Protein AF-A0A9P5P8J0-F1 (afdb_monomer_lite)

Secondary structure (DSSP, 8-state):
--------SS-HHHHHHHHHHH--S--EEEE---GGGHHHHHHHHHHHHHHTSSSTT-SSPPPHHHH-SEEEESTHHHHHHIIIIIS---HHHHHHHHHHHHHHHTT----------

pLDDT: mean 75.83, std 20.24, range [33.97, 95.12]

Structure (mmCIF, N/CA/C/O backbone):
data_AF-A0A9P5P8J0-F1
#
_entry.id   AF-A0A9P5P8J0-F1
#
loop_
_atom_site.group_PDB
_atom_site.id
_atom_site.type_symbol
_atom_site.label_atom_id
_atom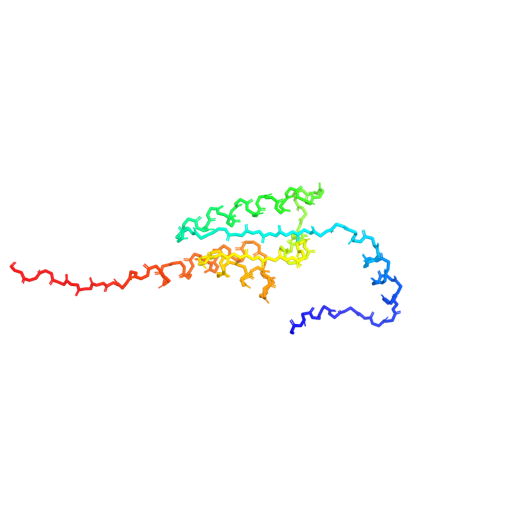_site.label_alt_id
_atom_site.label_comp_id
_atom_site.label_asym_id
_atom_site.label_entity_id
_atom_site.label_seq_id
_atom_site.pdbx_PDB_ins_code
_atom_site.Cartn_x
_atom_site.Cartn_y
_atom_site.Cartn_z
_atom_site.occupancy
_atom_site.B_iso_or_equiv
_atom_site.auth_seq_id
_atom_site.auth_comp_id
_atom_site.auth_asym_id
_atom_site.auth_atom_id
_atom_site.pdbx_PDB_model_num
ATOM 1 N N . MET A 1 1 ? 7.568 -10.649 14.116 1.00 35.91 1 MET A N 1
ATOM 2 C CA . MET A 1 1 ? 8.107 -9.284 14.315 1.00 35.91 1 MET A CA 1
ATOM 3 C C . MET A 1 1 ? 6.919 -8.343 14.323 1.00 35.91 1 MET A C 1
ATOM 5 O O . MET A 1 1 ? 6.496 -7.916 13.262 1.00 35.91 1 MET A O 1
ATOM 9 N N . GLY A 1 2 ? 6.301 -8.179 15.493 1.00 36.38 2 GLY A N 1
ATOM 10 C CA . GLY A 1 2 ? 5.187 -7.257 15.701 1.00 36.38 2 GLY A CA 1
ATOM 11 C C . GLY A 1 2 ? 5.735 -5.940 16.230 1.00 36.38 2 GLY A C 1
ATOM 12 O O . GLY A 1 2 ? 6.601 -5.958 17.109 1.00 36.38 2 GLY A O 1
ATOM 13 N N . TYR A 1 3 ? 5.270 -4.824 15.679 1.00 37.34 3 TYR A N 1
ATOM 14 C CA . TYR A 1 3 ? 5.620 -3.512 16.197 1.00 37.34 3 TYR A CA 1
ATOM 15 C C . TYR A 1 3 ? 4.711 -3.181 17.377 1.00 37.34 3 TYR A C 1
ATOM 17 O O . TYR A 1 3 ? 3.487 -3.182 17.300 1.00 37.34 3 TYR A O 1
ATOM 25 N N . ARG A 1 4 ? 5.387 -3.012 18.509 1.00 45.34 4 ARG A N 1
ATOM 26 C CA . ARG A 1 4 ? 4.881 -2.784 19.854 1.00 45.34 4 ARG A CA 1
ATOM 27 C C . ARG A 1 4 ? 4.781 -1.276 20.051 1.00 45.34 4 ARG A C 1
ATOM 29 O O . ARG A 1 4 ? 5.803 -0.631 20.266 1.00 45.34 4 ARG A O 1
ATOM 36 N N . TYR A 1 5 ? 3.571 -0.730 19.998 1.00 33.97 5 TYR A N 1
ATOM 37 C CA . TYR A 1 5 ? 3.308 0.609 20.515 1.00 33.97 5 TYR A CA 1
ATOM 38 C C . TYR A 1 5 ? 3.333 0.535 22.048 1.00 33.97 5 TYR A C 1
ATOM 40 O O . TYR A 1 5 ? 2.589 -0.231 22.664 1.00 33.97 5 TYR A O 1
ATOM 48 N N . HIS A 1 6 ? 4.252 1.269 22.670 1.00 38.91 6 HIS A N 1
ATOM 49 C CA . HIS A 1 6 ? 4.425 1.308 24.119 1.00 38.91 6 HIS A CA 1
ATOM 50 C C . HIS A 1 6 ? 3.269 2.118 24.731 1.00 38.91 6 HIS A C 1
ATOM 52 O O . HIS A 1 6 ? 3.346 3.336 24.847 1.00 38.91 6 HIS A O 1
ATOM 58 N N . ARG A 1 7 ? 2.173 1.445 25.104 1.00 50.59 7 ARG A N 1
ATOM 59 C CA . ARG A 1 7 ? 1.085 2.023 25.907 1.00 50.59 7 ARG A CA 1
ATOM 60 C C . ARG A 1 7 ? 1.089 1.353 27.282 1.00 50.59 7 ARG A C 1
ATOM 62 O O . ARG A 1 7 ? 1.065 0.130 27.397 1.00 50.59 7 ARG A O 1
ATOM 69 N N . SER A 1 8 ? 1.241 2.176 28.309 1.00 38.75 8 SER A N 1
ATOM 70 C CA . SER A 1 8 ? 1.391 1.829 29.721 1.00 38.75 8 SER A CA 1
ATOM 71 C C . SER A 1 8 ? 0.328 0.853 30.246 1.00 38.75 8 SER A C 1
ATOM 73 O O . SER A 1 8 ? -0.864 1.056 30.064 1.00 38.75 8 SER A O 1
ATOM 75 N N . HIS A 1 9 ? 0.842 -0.188 30.907 1.00 42.47 9 HIS A N 1
ATOM 76 C CA . HIS A 1 9 ? 0.284 -1.059 31.949 1.00 42.47 9 HIS A CA 1
ATOM 77 C C . HIS A 1 9 ? -1.248 -1.158 32.155 1.00 42.47 9 HIS A C 1
ATOM 79 O O . HIS A 1 9 ? -1.893 -0.249 32.660 1.00 42.47 9 HIS A O 1
ATOM 85 N N . GLN A 1 10 ? -1.723 -2.397 31.943 1.00 44.25 10 GLN A N 1
ATOM 86 C CA . GLN A 1 10 ? -2.815 -3.095 32.645 1.00 44.25 10 GLN A CA 1
ATOM 87 C C . GLN A 1 10 ? -4.267 -2.627 32.416 1.00 44.25 10 GLN A C 1
ATOM 89 O O . GLN A 1 10 ? -4.891 -2.068 33.307 1.00 44.25 10 GLN A O 1
ATOM 94 N N . SER A 1 11 ? -4.857 -2.980 31.262 1.00 43.47 11 SER A N 1
ATOM 95 C CA . SER A 1 11 ? -6.309 -3.292 31.142 1.00 43.47 11 SER A CA 1
ATOM 96 C C . SER A 1 11 ? -6.754 -3.930 29.800 1.00 43.47 11 SER A C 1
ATOM 98 O O . SER A 1 11 ? -7.947 -4.033 29.530 1.00 43.47 11 SER A O 1
ATOM 100 N N . ASN A 1 12 ? -5.845 -4.417 28.942 1.00 43.81 12 ASN A N 1
ATOM 101 C CA . ASN A 1 12 ? -6.178 -4.663 27.522 1.00 43.81 12 ASN A CA 1
ATOM 102 C C . ASN A 1 12 ? -6.761 -6.041 27.158 1.00 43.81 12 ASN A C 1
ATOM 104 O O . ASN A 1 12 ? -7.148 -6.239 26.014 1.00 43.81 12 ASN A O 1
ATOM 108 N N . LEU A 1 13 ? -6.886 -6.997 28.084 1.00 51.16 13 LEU A N 1
ATOM 109 C CA . LEU A 1 13 ? -7.334 -8.355 27.716 1.00 51.16 13 LEU A CA 1
ATOM 110 C C . LEU A 1 13 ? -8.812 -8.430 27.292 1.00 51.16 13 LEU A C 1
ATOM 112 O O . LEU A 1 13 ? -9.192 -9.316 26.528 1.00 51.16 13 LEU A O 1
ATOM 116 N N . VAL A 1 14 ? -9.647 -7.521 27.797 1.00 48.16 14 VAL A N 1
ATOM 117 C CA . VAL A 1 14 ? -11.089 -7.489 27.507 1.00 48.16 14 VAL A CA 1
ATOM 118 C C . VAL A 1 14 ? -11.358 -6.729 26.206 1.00 48.16 14 VAL A C 1
ATOM 120 O O . VAL A 1 14 ? -12.082 -7.239 25.351 1.00 48.16 14 VAL A O 1
ATOM 123 N N . TRP A 1 15 ? -10.672 -5.597 26.008 1.00 46.03 15 TRP A N 1
ATOM 124 C CA . TRP A 1 15 ? -10.703 -4.823 24.766 1.00 46.03 15 TRP A CA 1
ATOM 125 C C . TRP A 1 15 ? -10.166 -5.623 23.576 1.00 46.03 15 TRP A C 1
ATOM 127 O O . TRP A 1 15 ? -10.844 -5.687 22.556 1.00 46.03 15 TRP A O 1
ATOM 137 N N . ASP A 1 16 ? -9.038 -6.329 23.725 1.00 55.91 16 ASP A N 1
ATOM 138 C CA . ASP A 1 16 ? -8.498 -7.184 22.658 1.00 55.91 16 ASP A CA 1
ATOM 139 C C . ASP A 1 16 ? -9.480 -8.299 22.283 1.00 55.91 16 ASP A C 1
ATOM 141 O O . ASP A 1 16 ? -9.698 -8.556 21.105 1.00 55.91 16 ASP A O 1
ATOM 145 N N . ARG A 1 17 ? -10.129 -8.949 23.260 1.00 47.22 17 ARG A N 1
ATOM 146 C CA . ARG A 1 17 ? -11.073 -10.045 22.990 1.00 47.22 17 ARG A CA 1
ATOM 147 C C . ARG A 1 17 ? -12.375 -9.549 22.348 1.00 47.22 17 ARG A C 1
ATOM 149 O O . ARG A 1 17 ? -12.905 -10.239 21.484 1.00 47.22 17 ARG A O 1
ATOM 156 N N . GLN A 1 18 ? -12.876 -8.375 22.728 1.00 43.53 18 GLN A N 1
ATOM 157 C CA . GLN A 1 18 ? -14.083 -7.781 22.138 1.00 43.53 18 GLN A CA 1
ATOM 158 C C . GLN A 1 18 ? -13.828 -7.192 20.745 1.00 43.53 18 GLN A C 1
ATOM 160 O O . GLN A 1 18 ? -14.656 -7.382 19.856 1.00 43.53 18 GLN A O 1
ATOM 165 N N . VAL A 1 19 ? -12.662 -6.580 20.513 1.00 57.72 19 VAL A N 1
ATOM 166 C CA . VAL A 1 19 ? -12.229 -6.144 19.174 1.00 57.72 19 VAL A CA 1
ATOM 167 C C . VAL A 1 19 ? -12.017 -7.353 18.255 1.00 57.72 19 VAL A C 1
ATOM 169 O O . VAL A 1 19 ? -12.473 -7.337 17.113 1.00 57.72 19 VAL A O 1
ATOM 172 N N . GLN A 1 20 ? -11.432 -8.448 18.760 1.00 52.03 20 GLN A N 1
ATOM 173 C CA . GLN A 1 20 ? -11.260 -9.679 17.978 1.00 52.03 20 GLN A CA 1
ATOM 174 C C . GLN A 1 20 ? -12.596 -10.377 17.659 1.00 52.03 20 GLN A C 1
ATOM 176 O O . GLN A 1 20 ? -12.717 -11.007 16.613 1.00 52.03 20 GLN A O 1
ATOM 181 N N . MET A 1 21 ? -13.597 -10.282 18.545 1.00 48.69 21 MET A N 1
ATOM 182 C CA . MET A 1 21 ? -14.920 -10.899 18.361 1.00 48.69 21 MET A CA 1
ATOM 183 C C . MET A 1 21 ? -15.866 -10.091 17.457 1.00 48.69 21 MET A C 1
ATOM 185 O O . MET A 1 21 ? -16.801 -10.667 16.912 1.00 48.69 21 MET A O 1
ATOM 189 N N . ALA A 1 22 ? -15.626 -8.789 17.259 1.00 55.06 22 ALA A N 1
ATOM 190 C CA . ALA A 1 22 ? -16.428 -7.936 16.374 1.00 55.06 22 ALA A CA 1
ATOM 191 C C . ALA A 1 22 ? -15.950 -7.933 14.907 1.00 55.06 22 ALA A C 1
ATOM 193 O O . ALA A 1 22 ? -16.658 -7.442 14.025 1.00 55.06 22 ALA A O 1
ATOM 194 N N . LYS A 1 23 ? -14.769 -8.494 14.612 1.00 59.38 23 LYS A N 1
ATOM 195 C CA . LYS A 1 23 ? -14.196 -8.530 13.258 1.00 59.38 23 LYS A CA 1
ATOM 196 C C . LYS A 1 23 ? -14.628 -9.791 12.495 1.00 59.38 23 LYS A C 1
ATOM 198 O O . LYS A 1 23 ? -13.806 -10.604 12.089 1.00 59.38 23 LYS A O 1
ATOM 203 N N . ASP A 1 24 ? -15.937 -9.966 12.302 1.00 69.38 24 ASP A N 1
ATOM 204 C CA . ASP A 1 24 ? -16.484 -11.093 11.518 1.00 69.38 24 ASP A CA 1
ATOM 205 C C . ASP A 1 24 ? -16.174 -10.952 10.011 1.00 69.38 24 ASP A C 1
ATOM 207 O O . ASP A 1 24 ? -16.147 -11.919 9.250 1.00 69.38 24 ASP A O 1
ATOM 211 N N . ARG A 1 25 ? -15.862 -9.725 9.570 1.00 78.12 25 ARG A N 1
ATOM 212 C CA . ARG A 1 25 ? -15.476 -9.415 8.191 1.00 78.12 25 ARG A CA 1
ATOM 213 C C . ARG A 1 25 ? -13.971 -9.231 8.080 1.00 78.12 25 ARG A C 1
ATOM 215 O O . ARG A 1 25 ? -13.395 -8.390 8.763 1.00 78.12 25 ARG A O 1
ATOM 222 N N . LYS A 1 26 ? -13.363 -10.000 7.178 1.00 87.62 26 LYS A N 1
ATOM 223 C CA . LYS A 1 26 ? -11.948 -9.880 6.818 1.00 87.62 26 LYS A CA 1
ATOM 224 C C . LYS A 1 26 ? -11.800 -9.058 5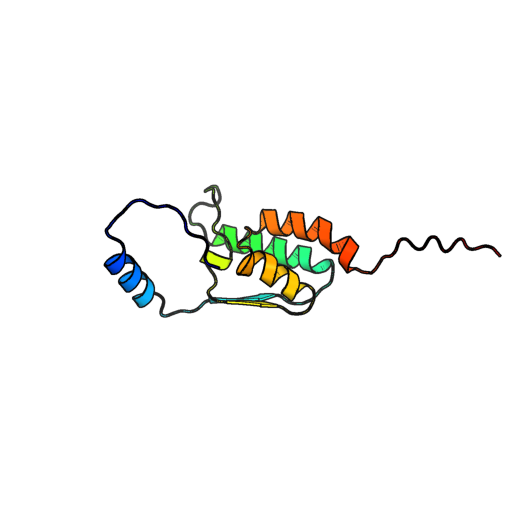.548 1.00 87.62 26 LYS A C 1
ATOM 226 O O . LYS A 1 26 ? -12.491 -9.332 4.566 1.00 87.62 26 LYS A O 1
ATOM 231 N N . TYR A 1 27 ? -10.872 -8.109 5.546 1.00 90.94 27 TYR A N 1
ATOM 232 C CA . TYR A 1 27 ? -10.554 -7.298 4.372 1.00 90.94 27 TYR A CA 1
ATOM 233 C C . TYR A 1 27 ? -9.217 -7.724 3.775 1.00 90.94 27 TYR A C 1
ATOM 235 O O . TYR A 1 27 ? -8.202 -7.797 4.468 1.00 90.94 27 TYR A O 1
ATOM 243 N N . ILE A 1 28 ? -9.219 -8.002 2.471 1.00 93.50 28 ILE A N 1
ATOM 244 C CA . ILE A 1 28 ? -8.034 -8.429 1.727 1.00 93.50 28 ILE A CA 1
ATOM 245 C C . ILE A 1 28 ? -7.723 -7.376 0.669 1.00 93.50 28 ILE A C 1
ATOM 247 O O . ILE A 1 28 ? -8.574 -7.053 -0.158 1.00 93.50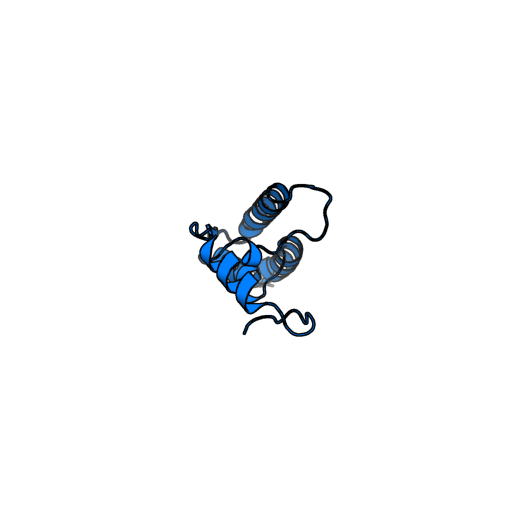 28 ILE A O 1
ATOM 251 N N . LEU A 1 29 ? -6.489 -6.879 0.677 1.00 94.19 29 LEU A N 1
ATOM 252 C CA . LEU A 1 29 ? -5.950 -5.994 -0.346 1.00 94.19 29 LEU A CA 1
ATOM 253 C C . LEU A 1 29 ? -5.069 -6.802 -1.302 1.00 94.19 29 LEU A C 1
ATOM 255 O O . LEU A 1 29 ? -4.047 -7.355 -0.895 1.00 94.19 29 LEU A O 1
ATOM 259 N N . SER A 1 30 ? -5.455 -6.849 -2.576 1.00 94.12 30 SER A N 1
ATOM 260 C CA . SER A 1 30 ? -4.674 -7.486 -3.638 1.00 94.12 30 SER A CA 1
ATOM 261 C C . SER A 1 30 ? -4.125 -6.435 -4.599 1.00 94.12 30 SER A C 1
ATOM 263 O O . SER A 1 30 ? -4.875 -5.612 -5.120 1.00 94.12 30 SER A O 1
ATOM 265 N N . LEU A 1 31 ? -2.810 -6.449 -4.807 1.00 93.44 31 LEU A N 1
ATOM 266 C CA . LEU A 1 31 ? -2.078 -5.474 -5.608 1.00 93.44 31 LEU A CA 1
ATOM 267 C C . LEU A 1 31 ? -1.501 -6.138 -6.858 1.00 93.44 31 LEU A C 1
ATOM 269 O O . LEU A 1 31 ? -0.660 -7.039 -6.775 1.00 93.44 31 LEU A O 1
ATOM 273 N N . ASP A 1 32 ? -1.927 -5.662 -8.023 1.00 90.12 32 ASP A N 1
ATOM 274 C CA . ASP A 1 32 ? -1.471 -6.206 -9.298 1.00 90.12 32 ASP A CA 1
ATOM 275 C C . ASP A 1 32 ? -0.045 -5.740 -9.660 1.00 90.12 32 ASP A C 1
ATOM 277 O O . ASP A 1 32 ? 0.458 -4.705 -9.204 1.00 90.12 32 ASP A O 1
ATOM 281 N N . GLY A 1 33 ? 0.637 -6.529 -10.487 1.00 81.31 33 GLY A N 1
ATOM 282 C CA . GLY A 1 33 ? 1.954 -6.209 -11.023 1.00 81.31 33 GLY A CA 1
ATOM 283 C C . GLY A 1 33 ? 1.863 -5.271 -12.227 1.00 81.31 33 GLY A C 1
ATOM 284 O O . GLY A 1 33 ? 1.119 -5.521 -13.167 1.00 81.31 33 GLY A O 1
ATOM 285 N N . GLY A 1 34 ? 2.668 -4.203 -12.254 1.00 82.62 34 GLY A N 1
ATOM 286 C CA . GLY A 1 34 ? 2.590 -3.214 -13.340 1.00 82.62 34 GLY A CA 1
ATOM 287 C C . GLY A 1 34 ? 3.896 -2.524 -13.735 1.00 82.62 34 GLY A C 1
ATOM 288 O O . GLY A 1 34 ? 3.863 -1.640 -14.600 1.00 82.62 34 GLY A O 1
ATOM 289 N N . GLY A 1 35 ? 5.035 -2.883 -13.129 1.00 85.19 35 GLY A N 1
ATOM 290 C CA . GLY A 1 35 ? 6.261 -2.085 -13.223 1.00 85.19 35 GLY A CA 1
ATOM 291 C C . GLY A 1 35 ? 6.022 -0.697 -12.628 1.00 85.19 35 GLY A C 1
ATOM 292 O O . GLY A 1 35 ? 5.278 -0.576 -11.662 1.00 85.19 35 GLY A O 1
ATOM 293 N N . TYR A 1 36 ? 6.548 0.363 -13.248 1.00 82.75 36 TYR A N 1
ATOM 294 C CA . TYR A 1 36 ? 6.372 1.749 -12.774 1.00 82.75 36 TYR A CA 1
ATOM 295 C C . TYR A 1 36 ? 4.899 2.182 -12.608 1.00 82.75 36 TYR A C 1
ATOM 297 O O . TYR A 1 36 ? 4.596 3.058 -11.798 1.00 82.75 36 TYR A O 1
ATOM 305 N N . ARG A 1 37 ? 3.959 1.524 -13.307 1.00 85.81 37 ARG A N 1
ATOM 306 C CA . ARG A 1 37 ? 2.509 1.732 -13.130 1.00 85.81 37 ARG A CA 1
ATOM 307 C C . ARG A 1 37 ? 2.014 1.353 -11.727 1.00 85.81 37 ARG A C 1
ATOM 309 O O . ARG A 1 37 ? 0.940 1.783 -11.338 1.00 85.81 37 ARG A O 1
ATOM 316 N N . GLY A 1 38 ? 2.803 0.635 -10.924 1.00 87.81 38 GLY A N 1
ATOM 317 C CA . GLY A 1 38 ? 2.511 0.408 -9.504 1.00 87.81 38 GLY A CA 1
ATOM 318 C C . GLY A 1 38 ? 2.366 1.706 -8.696 1.00 87.81 38 GLY A C 1
ATOM 319 O O . GLY A 1 38 ? 1.654 1.724 -7.694 1.00 87.81 38 GLY A O 1
ATOM 320 N N . LEU A 1 39 ? 2.949 2.816 -9.168 1.00 91.12 39 LEU A N 1
ATOM 321 C CA . LEU A 1 39 ? 2.783 4.126 -8.543 1.00 91.12 39 LEU A CA 1
ATOM 322 C C . LEU A 1 39 ? 1.329 4.621 -8.599 1.00 91.12 39 LEU A C 1
ATOM 324 O O . LEU A 1 39 ? 0.853 5.200 -7.627 1.00 91.12 39 LEU A O 1
ATOM 328 N N . SER A 1 40 ? 0.604 4.371 -9.697 1.00 91.94 40 SER A N 1
ATOM 329 C CA . SER A 1 40 ? -0.807 4.768 -9.783 1.00 91.94 40 SER A CA 1
ATOM 330 C C . SER A 1 40 ? -1.663 3.963 -8.811 1.00 91.94 40 SER A C 1
ATOM 332 O O . SER A 1 40 ? -2.539 4.531 -8.173 1.00 91.94 40 SER A O 1
ATOM 334 N N . CYS A 1 41 ? -1.361 2.673 -8.635 1.00 91.44 41 CYS A N 1
ATOM 335 C CA . CYS A 1 41 ? -2.032 1.822 -7.654 1.00 91.44 41 CYS A CA 1
ATOM 336 C C . CYS A 1 41 ? -1.862 2.364 -6.226 1.00 91.44 41 CYS A C 1
ATOM 338 O O . CYS A 1 41 ? -2.845 2.493 -5.504 1.00 91.44 41 CYS A O 1
ATOM 340 N N . LEU A 1 42 ? -0.645 2.768 -5.849 1.00 93.31 42 LEU A N 1
ATOM 341 C CA . LEU A 1 42 ? -0.376 3.399 -4.553 1.00 93.31 42 LEU A CA 1
ATOM 342 C C . LEU A 1 42 ? -1.108 4.737 -4.367 1.00 93.31 42 LEU A C 1
ATOM 344 O O . LEU A 1 42 ? -1.623 5.003 -3.285 1.00 93.31 42 LEU A O 1
ATOM 348 N N . ILE A 1 43 ? -1.184 5.571 -5.408 1.00 93.88 43 ILE A N 1
ATOM 349 C CA . ILE A 1 43 ? -1.917 6.848 -5.357 1.00 93.88 43 ILE A CA 1
ATOM 350 C C . ILE A 1 43 ? -3.420 6.601 -5.182 1.00 93.88 43 ILE A C 1
ATOM 352 O O . ILE A 1 43 ? -4.054 7.239 -4.343 1.00 93.88 43 ILE A O 1
ATOM 356 N N . THR A 1 44 ? -3.989 5.658 -5.938 1.00 93.88 44 THR A N 1
ATOM 357 C CA . THR A 1 44 ? -5.394 5.265 -5.791 1.00 93.88 44 THR A CA 1
ATOM 358 C C . THR A 1 44 ? -5.658 4.696 -4.402 1.00 93.88 44 THR A C 1
ATOM 360 O O . THR A 1 44 ? -6.632 5.089 -3.767 1.00 93.88 44 THR A O 1
ATOM 363 N N . LEU A 1 45 ? -4.778 3.830 -3.894 1.00 93.69 45 LEU A N 1
ATOM 364 C CA . LEU A 1 45 ? -4.895 3.283 -2.546 1.00 93.69 45 LEU A CA 1
ATOM 365 C C . LEU A 1 45 ? -4.858 4.390 -1.488 1.00 93.69 45 LEU A C 1
ATOM 367 O O . LEU A 1 45 ? -5.701 4.392 -0.603 1.00 93.69 45 LEU A O 1
ATOM 371 N N . ASN A 1 46 ? -3.951 5.361 -1.605 1.00 92.88 46 ASN A N 1
ATOM 372 C CA . ASN A 1 46 ? -3.892 6.508 -0.697 1.00 92.88 46 ASN A CA 1
ATOM 373 C C . ASN A 1 46 ? -5.207 7.300 -0.678 1.00 92.88 46 ASN A C 1
ATOM 375 O O . ASN A 1 46 ? -5.665 7.720 0.380 1.00 92.88 46 ASN A O 1
ATOM 379 N N . HIS A 1 47 ? -5.831 7.487 -1.844 1.00 92.06 47 HIS A N 1
ATOM 380 C CA . HIS A 1 47 ? -7.134 8.138 -1.927 1.00 92.06 47 HIS A CA 1
ATOM 381 C C . HIS A 1 47 ? -8.227 7.308 -1.243 1.00 92.06 47 HIS A C 1
ATOM 383 O O . HIS A 1 47 ? -8.979 7.851 -0.444 1.00 92.06 47 HIS A O 1
ATOM 389 N N . VAL A 1 48 ? -8.271 5.992 -1.482 1.00 91.88 48 VAL A N 1
ATOM 390 C CA . VAL A 1 48 ? -9.215 5.088 -0.803 1.00 91.88 48 VAL A CA 1
ATOM 391 C C . VAL A 1 48 ? -9.020 5.121 0.713 1.00 91.88 48 VAL A C 1
ATOM 393 O O . VAL A 1 48 ? -9.998 5.228 1.438 1.00 91.88 48 VAL A O 1
ATOM 396 N N . MET A 1 49 ? -7.777 5.089 1.195 1.00 90.81 49 MET A N 1
ATOM 397 C CA . MET A 1 49 ? -7.470 5.153 2.627 1.00 90.81 49 MET A CA 1
ATOM 398 C C . MET A 1 49 ? -7.946 6.463 3.263 1.00 90.81 49 MET A C 1
ATOM 400 O O . MET A 1 49 ? -8.468 6.432 4.369 1.00 90.81 49 MET A O 1
ATOM 404 N N . ARG A 1 50 ? -7.839 7.595 2.555 1.00 88.56 50 ARG A N 1
ATOM 405 C CA . ARG A 1 50 ? -8.387 8.885 3.012 1.00 88.56 50 ARG A CA 1
ATOM 406 C C . ARG A 1 50 ? -9.911 8.894 3.086 1.00 88.56 50 ARG A C 1
ATOM 408 O O . ARG A 1 50 ? -10.458 9.494 3.995 1.00 88.56 50 ARG A O 1
ATOM 415 N N . LEU A 1 51 ? -10.589 8.219 2.158 1.00 88.44 51 LEU A N 1
ATOM 416 C CA . LEU A 1 51 ? -12.053 8.102 2.174 1.00 88.44 51 LEU A CA 1
ATOM 417 C C . LEU A 1 51 ? -12.582 7.216 3.313 1.00 88.44 51 LEU A C 1
ATOM 419 O O . LEU A 1 51 ? -13.783 7.218 3.561 1.00 88.44 51 LEU A O 1
ATOM 423 N N . LEU A 1 52 ? -11.719 6.425 3.958 1.00 84.38 52 LEU A N 1
ATOM 424 C CA . LEU A 1 52 ? -12.091 5.589 5.103 1.00 84.38 52 LEU A CA 1
ATOM 425 C C . LEU A 1 52 ? -12.040 6.342 6.438 1.00 84.38 52 LEU A C 1
ATOM 427 O O . LEU A 1 52 ? -12.508 5.799 7.436 1.00 84.38 52 LEU A O 1
ATOM 431 N N . VAL A 1 53 ? -11.457 7.542 6.468 1.00 83.88 53 VAL A N 1
ATOM 432 C CA . VAL A 1 53 ? -11.418 8.401 7.655 1.00 83.88 53 VAL A CA 1
ATOM 433 C C . VAL A 1 53 ? -12.641 9.320 7.620 1.00 83.88 53 VAL A C 1
ATOM 435 O O . VAL A 1 53 ? -12.989 9.838 6.558 1.00 83.88 53 VAL A O 1
ATOM 438 N N . ASP A 1 54 ? -13.312 9.489 8.762 1.00 77.50 54 ASP A N 1
ATOM 439 C CA . ASP A 1 54 ? -14.524 10.315 8.865 1.00 77.50 54 ASP A CA 1
ATOM 440 C C . ASP A 1 54 ? -14.230 11.800 8.596 1.00 77.50 54 ASP A C 1
ATOM 442 O O . ASP A 1 54 ? -15.051 12.498 7.996 1.00 77.50 54 ASP A O 1
ATOM 446 N N . ASP A 1 55 ? -13.047 12.269 9.000 1.00 78.88 55 ASP A N 1
ATOM 447 C CA . ASP A 1 55 ? -12.543 13.605 8.702 1.00 78.88 55 ASP A CA 1
ATOM 448 C C . ASP A 1 55 ? -11.359 13.519 7.709 1.00 78.88 55 ASP A C 1
ATOM 450 O O . ASP A 1 55 ? -10.305 12.966 8.029 1.00 78.88 55 ASP A O 1
ATOM 454 N N . PRO A 1 56 ? -11.503 14.037 6.475 1.00 65.62 56 PRO A N 1
ATOM 455 C CA . PRO A 1 56 ? -10.459 13.965 5.452 1.00 65.62 56 PRO A CA 1
ATOM 456 C C . PRO A 1 56 ? -9.205 14.801 5.770 1.00 65.62 56 PRO A C 1
ATOM 458 O O . PRO A 1 56 ? -8.173 14.592 5.115 1.00 65.62 56 PRO A O 1
ATOM 461 N N . ASP A 1 57 ? -9.296 15.7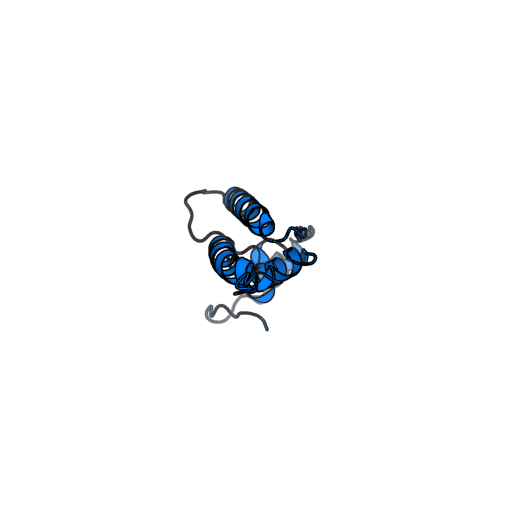24 6.735 1.00 72.88 57 ASP A N 1
ATOM 462 C CA . ASP A 1 57 ? -8.190 16.545 7.239 1.00 72.88 57 ASP A CA 1
ATOM 463 C C . ASP A 1 57 ? -7.577 15.974 8.537 1.00 72.88 57 ASP A C 1
ATOM 465 O O . ASP A 1 57 ? -6.616 16.537 9.069 1.00 72.88 57 ASP A O 1
ATOM 469 N N . GLU A 1 58 ? -8.088 14.845 9.045 1.00 73.19 58 GLU A N 1
ATOM 470 C CA . GLU A 1 58 ? -7.542 14.180 10.226 1.00 73.19 58 GLU A CA 1
ATOM 471 C C . GLU A 1 58 ? -6.247 13.431 9.887 1.00 73.19 58 GLU A C 1
ATOM 473 O O . GLU A 1 58 ? -6.211 12.460 9.126 1.00 73.19 58 GLU A O 1
ATOM 478 N N . ASP A 1 59 ? -5.160 13.896 10.501 1.00 73.19 59 ASP A N 1
ATOM 479 C CA . ASP A 1 59 ? -3.888 13.194 10.559 1.00 73.19 59 ASP A CA 1
ATOM 480 C C . ASP A 1 59 ? -3.697 12.580 11.962 1.00 73.19 59 ASP A C 1
ATOM 482 O O . ASP A 1 59 ? -3.938 13.252 12.972 1.00 73.19 59 ASP A O 1
ATOM 486 N N . PRO A 1 60 ? -3.187 11.338 12.067 1.00 76.31 60 PRO A N 1
ATOM 487 C CA . PRO A 1 60 ? -2.617 10.545 10.980 1.00 76.31 60 PRO A CA 1
ATOM 488 C C . PRO A 1 60 ? -3.624 9.602 10.301 1.00 76.31 60 PRO A C 1
ATOM 490 O O . PRO A 1 60 ? -4.377 8.888 10.961 1.00 76.31 60 PRO A O 1
ATOM 493 N N . ILE A 1 61 ? -3.532 9.499 8.972 1.00 83.31 61 ILE A N 1
ATOM 494 C CA . ILE A 1 61 ? -4.218 8.453 8.197 1.00 83.31 61 ILE A CA 1
ATOM 495 C C . ILE A 1 61 ? -3.683 7.075 8.622 1.00 83.31 61 ILE A C 1
ATOM 497 O O . ILE A 1 61 ? -2.460 6.888 8.645 1.00 83.31 61 ILE A O 1
ATOM 501 N N . PRO A 1 62 ? -4.559 6.091 8.899 1.00 87.00 62 PRO A N 1
ATOM 502 C CA . PRO A 1 62 ? -4.131 4.755 9.290 1.00 87.00 62 PRO A CA 1
ATOM 503 C C . PRO A 1 62 ? -3.314 4.076 8.188 1.00 87.00 62 PRO A C 1
ATOM 505 O O . PRO A 1 62 ? -3.560 4.244 6.988 1.00 87.00 62 PRO A O 1
ATOM 508 N N . ALA A 1 63 ? -2.343 3.261 8.587 1.00 90.00 63 ALA A N 1
ATOM 509 C CA . ALA A 1 63 ? -1.566 2.473 7.645 1.00 90.00 63 ALA A CA 1
ATOM 510 C C . ALA A 1 63 ? -2.436 1.347 7.050 1.00 90.00 63 ALA A C 1
ATOM 512 O O . ALA A 1 63 ? -3.288 0.781 7.741 1.00 90.00 63 ALA A O 1
ATOM 513 N N . PRO A 1 64 ? -2.215 0.927 5.788 1.00 91.81 64 PRO A N 1
ATOM 514 C CA . PRO A 1 64 ? -3.009 -0.147 5.186 1.00 91.81 64 PRO A CA 1
ATOM 515 C C . PRO A 1 64 ? -2.999 -1.459 5.981 1.00 91.81 64 PRO A C 1
ATOM 517 O O . PRO A 1 64 ? -3.989 -2.183 5.966 1.00 91.81 64 PRO A O 1
ATOM 520 N N . CYS A 1 65 ? -1.924 -1.768 6.713 1.00 91.50 65 CYS A N 1
ATOM 521 C CA . CYS A 1 65 ? -1.856 -2.958 7.568 1.00 91.50 65 CYS A CA 1
ATOM 522 C C . CYS A 1 65 ? -2.769 -2.906 8.805 1.00 91.50 65 CYS A C 1
ATOM 524 O O . CYS A 1 65 ? -2.989 -3.937 9.433 1.00 91.50 65 CYS A O 1
ATOM 526 N N . GLU A 1 66 ? -3.275 -1.729 9.180 1.00 88.69 66 GLU A N 1
ATOM 527 C CA . GLU A 1 66 ? -4.226 -1.561 10.286 1.00 88.69 66 GLU A CA 1
ATOM 528 C C . GLU A 1 66 ? -5.669 -1.798 9.817 1.00 88.69 66 GLU A C 1
ATOM 530 O O . GLU A 1 66 ? -6.505 -2.294 10.572 1.00 88.69 66 GLU A O 1
ATOM 535 N N . VAL A 1 67 ? -5.942 -1.500 8.544 1.00 89.44 67 VAL A N 1
ATOM 536 C CA . VAL A 1 67 ? -7.261 -1.662 7.917 1.00 89.44 67 VAL A CA 1
ATOM 537 C C . VAL A 1 67 ? -7.441 -3.070 7.341 1.00 89.44 67 VAL A C 1
ATOM 539 O O . VAL A 1 67 ? -8.461 -3.719 7.586 1.00 89.44 67 VAL A O 1
ATOM 542 N N . PHE A 1 68 ? -6.455 -3.562 6.589 1.00 91.50 68 PHE A N 1
ATOM 543 C CA . PHE A 1 68 ? -6.529 -4.831 5.866 1.00 91.50 68 PHE A CA 1
ATOM 544 C C . PHE A 1 68 ? -5.873 -5.971 6.649 1.00 91.50 68 PHE A C 1
ATOM 546 O O . PHE A 1 68 ? -4.726 -5.872 7.076 1.00 91.50 68 PHE A O 1
ATOM 553 N N . ASP A 1 69 ? -6.578 -7.097 6.772 1.00 90.19 69 ASP A N 1
ATOM 554 C CA . ASP A 1 69 ? -6.080 -8.298 7.456 1.00 90.19 69 ASP A CA 1
ATOM 555 C C . ASP A 1 69 ? -5.023 -9.045 6.634 1.00 90.19 69 ASP A C 1
ATOM 557 O O . ASP A 1 69 ? -4.178 -9.759 7.176 1.00 90.19 69 ASP A O 1
ATOM 561 N N . LEU A 1 70 ? -5.085 -8.901 5.310 1.00 92.56 70 LEU A N 1
ATOM 562 C CA . LEU A 1 70 ? -4.133 -9.494 4.385 1.00 92.56 70 LEU A CA 1
ATOM 563 C C . LEU A 1 70 ? -3.830 -8.517 3.256 1.00 92.56 70 LEU A C 1
ATOM 565 O O . LEU A 1 70 ? -4.738 -8.029 2.588 1.00 92.56 70 LEU A O 1
ATOM 569 N N . ILE A 1 71 ? -2.541 -8.304 3.005 1.00 95.12 71 ILE A N 1
ATOM 570 C CA . ILE A 1 71 ? -2.050 -7.557 1.850 1.00 95.12 71 ILE A CA 1
ATOM 571 C C . ILE A 1 71 ? -1.198 -8.508 1.019 1.00 95.12 71 ILE A C 1
ATOM 573 O O . ILE A 1 71 ? -0.226 -9.078 1.515 1.00 95.12 71 ILE A O 1
ATOM 577 N N . CYS A 1 72 ? -1.562 -8.691 -0.244 1.00 95.06 72 CYS A N 1
ATOM 578 C CA . CYS A 1 72 ? -0.850 -9.556 -1.175 1.00 95.06 72 CYS A CA 1
ATOM 579 C C . CYS A 1 72 ? -0.691 -8.881 -2.538 1.00 95.06 72 CYS A C 1
ATOM 581 O O . CYS A 1 72 ? -1.417 -7.951 -2.879 1.00 95.06 72 CYS A O 1
ATOM 583 N N . GLY A 1 73 ? 0.267 -9.344 -3.337 1.00 93.81 73 GLY A N 1
ATOM 584 C CA . GLY A 1 73 ? 0.438 -8.852 -4.696 1.00 93.81 73 GLY A CA 1
ATOM 585 C C . GLY A 1 73 ? 1.494 -9.613 -5.485 1.00 93.81 73 GLY A C 1
ATOM 586 O O . GLY A 1 73 ? 2.301 -10.350 -4.918 1.00 93.81 73 GLY A O 1
ATOM 587 N N . THR A 1 74 ? 1.494 -9.430 -6.804 1.00 92.38 74 THR A N 1
ATOM 588 C CA . THR A 1 74 ? 2.395 -10.137 -7.730 1.00 92.38 74 THR A CA 1
ATOM 589 C C . THR A 1 74 ? 3.421 -9.196 -8.353 1.00 92.38 74 THR A C 1
ATOM 591 O O . THR A 1 74 ? 3.101 -8.063 -8.712 1.00 92.38 74 THR A O 1
ATOM 594 N N . SER A 1 75 ? 4.666 -9.658 -8.526 1.00 90.50 75 SER A N 1
ATOM 595 C CA . SER A 1 75 ? 5.764 -8.858 -9.096 1.00 90.50 75 SER A CA 1
ATOM 596 C C . SER A 1 75 ? 5.959 -7.542 -8.322 1.00 90.50 75 SER A C 1
ATOM 598 O O . SER A 1 75 ? 6.214 -7.557 -7.118 1.00 90.50 75 SER A O 1
ATOM 600 N N . THR A 1 76 ? 5.786 -6.393 -8.973 1.00 90.44 76 THR A N 1
ATOM 601 C CA . THR A 1 76 ? 5.807 -5.072 -8.342 1.00 90.44 76 THR A CA 1
ATOM 602 C C . THR A 1 76 ? 4.783 -4.926 -7.213 1.00 90.44 76 THR A C 1
ATOM 604 O O . THR A 1 76 ? 5.106 -4.346 -6.179 1.00 90.44 76 THR A O 1
ATOM 607 N N . GLY A 1 77 ? 3.579 -5.484 -7.372 1.00 91.31 77 GLY A N 1
ATOM 608 C CA . GLY A 1 77 ? 2.563 -5.494 -6.319 1.00 91.31 77 GLY A CA 1
ATOM 609 C C . GLY A 1 77 ? 3.018 -6.283 -5.089 1.00 91.31 77 GLY A C 1
ATOM 610 O O . GLY A 1 77 ? 2.663 -5.933 -3.969 1.00 91.31 77 GLY A O 1
ATOM 611 N N . GLY A 1 78 ? 3.891 -7.280 -5.274 1.00 92.44 78 GLY A N 1
ATOM 612 C CA . GLY A 1 78 ? 4.546 -8.007 -4.187 1.00 92.44 78 GLY A CA 1
ATOM 613 C C . GLY A 1 78 ? 5.501 -7.119 -3.387 1.00 92.44 78 GLY A C 1
ATOM 614 O O . GLY A 1 78 ? 5.423 -7.087 -2.160 1.00 92.44 78 GLY A O 1
ATOM 615 N N . LEU A 1 79 ? 6.337 -6.319 -4.061 1.00 92.56 79 LEU A N 1
ATOM 616 C CA . LEU A 1 79 ? 7.179 -5.314 -3.395 1.00 92.56 79 LEU A CA 1
ATOM 617 C C . LEU A 1 79 ? 6.320 -4.333 -2.583 1.00 92.56 79 LEU A C 1
ATOM 619 O O . LEU A 1 79 ? 6.596 -4.110 -1.407 1.00 92.56 79 LEU A O 1
ATOM 623 N N . ILE A 1 80 ? 5.250 -3.802 -3.183 1.00 93.69 80 ILE A N 1
ATOM 624 C CA . ILE A 1 80 ? 4.336 -2.872 -2.505 1.00 93.69 80 ILE A CA 1
ATOM 625 C C . ILE A 1 80 ? 3.662 -3.553 -1.304 1.00 93.69 80 ILE A C 1
ATOM 627 O O . ILE A 1 80 ? 3.588 -2.960 -0.231 1.00 93.69 80 ILE A O 1
ATOM 631 N N . SER A 1 81 ? 3.253 -4.819 -1.429 1.00 94.31 81 SER A N 1
ATOM 632 C CA . SER A 1 81 ? 2.670 -5.580 -0.317 1.00 94.31 81 SER A CA 1
ATOM 633 C C . SER A 1 81 ? 3.632 -5.741 0.868 1.00 94.31 81 SER A C 1
ATOM 635 O O . SER A 1 81 ? 3.206 -5.681 2.018 1.00 94.31 81 SER A O 1
ATOM 637 N N . ILE A 1 82 ? 4.941 -5.859 0.616 1.00 94.31 82 ILE A N 1
ATOM 638 C CA . ILE A 1 82 ? 5.967 -5.889 1.669 1.00 94.31 82 ILE A CA 1
ATOM 639 C C . ILE A 1 82 ? 6.111 -4.510 2.323 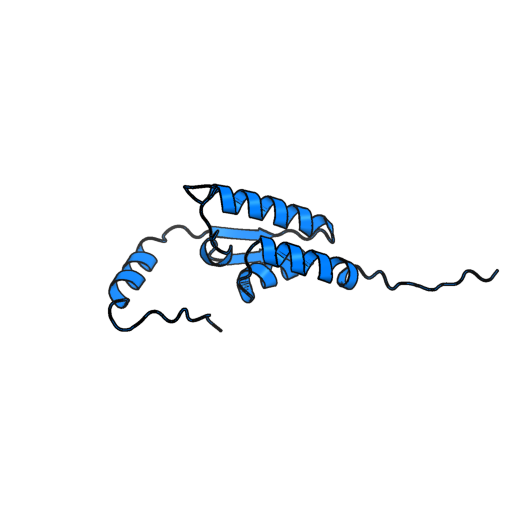1.00 94.31 82 ILE A C 1
ATOM 641 O O . ILE A 1 82 ? 6.159 -4.435 3.551 1.00 94.31 82 ILE A O 1
ATOM 645 N N . LEU A 1 83 ? 6.149 -3.432 1.533 1.00 94.19 83 LEU A N 1
ATOM 646 C CA . LEU A 1 83 ? 6.235 -2.062 2.052 1.00 94.19 83 LEU A CA 1
ATOM 647 C C . LEU A 1 83 ? 5.052 -1.737 2.978 1.00 94.19 83 LEU A C 1
ATOM 649 O O . LEU A 1 83 ? 5.247 -1.253 4.087 1.00 94.19 83 LEU A O 1
ATOM 653 N N . LEU A 1 84 ? 3.833 -2.055 2.548 1.00 94.69 84 LEU A N 1
ATOM 654 C CA . LEU A 1 84 ? 2.619 -1.717 3.291 1.00 94.69 84 LEU A CA 1
ATOM 655 C C . LEU A 1 84 ? 2.315 -2.709 4.417 1.00 94.69 84 LEU A C 1
ATOM 657 O O . LEU A 1 84 ? 1.938 -2.309 5.509 1.00 94.69 84 LEU A O 1
ATOM 661 N N . GLY A 1 85 ? 2.476 -4.010 4.169 1.00 93.31 85 GLY A N 1
ATOM 662 C CA . GLY A 1 85 ? 2.094 -5.058 5.117 1.00 93.31 85 GLY A CA 1
ATOM 663 C C . GLY A 1 85 ? 3.200 -5.429 6.100 1.00 93.31 85 GLY A C 1
ATOM 664 O O . GLY A 1 85 ? 2.979 -5.480 7.305 1.00 93.31 85 GLY A O 1
ATOM 665 N N . ARG A 1 86 ? 4.410 -5.712 5.600 1.00 91.25 86 ARG A N 1
ATOM 666 C CA . ARG A 1 86 ? 5.521 -6.219 6.429 1.00 91.25 86 ARG A CA 1
ATOM 667 C C . ARG A 1 86 ? 6.263 -5.094 7.147 1.00 91.25 86 ARG A C 1
ATOM 669 O O . ARG A 1 86 ? 6.642 -5.282 8.302 1.00 91.25 86 ARG A O 1
ATOM 676 N N . LEU A 1 87 ? 6.517 -3.986 6.450 1.00 93.00 87 LEU A N 1
ATOM 677 C CA . LEU A 1 87 ? 7.178 -2.806 7.013 1.00 93.00 87 LEU A CA 1
ATOM 678 C C . LEU A 1 87 ? 6.189 -1.841 7.678 1.00 93.00 87 LEU A C 1
ATOM 680 O O . LEU A 1 87 ? 6.628 -0.992 8.446 1.00 93.00 87 LEU A O 1
ATOM 684 N N . GLY A 1 88 ? 4.886 -1.994 7.420 1.00 91.56 88 GLY A N 1
ATOM 685 C CA . GLY A 1 88 ? 3.843 -1.171 8.034 1.00 91.56 88 GLY A CA 1
ATOM 686 C C . GLY A 1 88 ? 3.914 0.297 7.619 1.00 91.56 88 GLY A C 1
ATOM 687 O O . GLY A 1 88 ? 3.598 1.167 8.423 1.00 91.56 88 GLY A O 1
ATOM 688 N N . LEU A 1 89 ? 4.396 0.584 6.405 1.00 93.81 89 LEU A N 1
ATOM 689 C CA . LEU A 1 89 ? 4.486 1.955 5.915 1.00 93.81 89 LEU A CA 1
ATOM 690 C C . LEU A 1 89 ? 3.097 2.491 5.563 1.00 93.81 89 LEU A C 1
ATOM 692 O O . LEU A 1 89 ? 2.271 1.780 4.982 1.00 93.81 89 LEU A O 1
ATOM 696 N N . ASP A 1 90 ? 2.875 3.772 5.844 1.00 92.06 90 ASP A N 1
ATOM 697 C CA . ASP A 1 90 ? 1.738 4.504 5.304 1.00 92.06 90 ASP A CA 1
ATOM 698 C C . ASP A 1 90 ? 1.863 4.663 3.776 1.00 92.06 90 ASP A C 1
ATOM 700 O O . ASP A 1 90 ? 2.935 4.493 3.176 1.00 92.06 90 ASP A O 1
ATOM 704 N N . CYS A 1 91 ? 0.749 4.997 3.122 1.00 92.44 91 CYS A N 1
ATOM 705 C CA . CYS A 1 91 ? 0.708 5.090 1.665 1.00 92.44 91 CYS A CA 1
ATOM 706 C C . CYS A 1 91 ? 1.657 6.165 1.109 1.00 92.44 91 CYS A C 1
ATOM 708 O O . CYS A 1 91 ? 2.262 5.951 0.057 1.00 92.44 91 CYS A O 1
ATOM 710 N N . MET A 1 92 ? 1.827 7.298 1.795 1.00 92.50 92 MET A N 1
ATOM 711 C CA . MET A 1 92 ? 2.676 8.400 1.330 1.00 92.50 92 MET A CA 1
ATOM 712 C C . MET A 1 92 ? 4.160 8.045 1.426 1.00 92.50 92 MET A C 1
ATOM 714 O O . MET A 1 92 ? 4.923 8.276 0.480 1.00 92.50 92 MET A O 1
ATOM 718 N N . THR A 1 93 ? 4.570 7.414 2.523 1.00 94.19 93 THR A N 1
ATOM 719 C CA . THR A 1 93 ? 5.934 6.903 2.676 1.00 94.19 93 THR A CA 1
ATOM 720 C C . THR A 1 93 ? 6.212 5.794 1.665 1.00 94.19 93 THR A C 1
ATOM 722 O O . THR A 1 93 ? 7.245 5.817 0.992 1.00 94.19 93 THR A O 1
ATOM 725 N N . ALA A 1 94 ? 5.269 4.869 1.464 1.00 94.00 94 ALA A N 1
ATOM 726 C CA . ALA A 1 94 ? 5.411 3.815 0.464 1.00 94.00 94 ALA A CA 1
ATOM 727 C C . ALA A 1 94 ? 5.542 4.369 -0.965 1.00 94.00 94 ALA A C 1
ATOM 729 O O . ALA A 1 94 ? 6.347 3.852 -1.738 1.00 94.00 94 ALA A O 1
ATOM 730 N N . ILE A 1 95 ? 4.821 5.443 -1.315 1.00 93.62 95 ILE A N 1
ATOM 731 C CA . ILE A 1 95 ? 4.971 6.155 -2.598 1.00 93.62 95 ILE A CA 1
ATOM 732 C C . ILE A 1 95 ? 6.394 6.685 -2.772 1.00 93.62 95 ILE A C 1
ATOM 734 O O . ILE A 1 95 ? 6.984 6.513 -3.842 1.00 93.62 95 ILE A O 1
ATOM 738 N N . SER A 1 96 ? 6.945 7.327 -1.743 1.00 94.12 96 SER A N 1
ATOM 739 C CA . SER A 1 96 ? 8.292 7.903 -1.787 1.00 94.12 96 SER A CA 1
ATOM 740 C C . SER A 1 96 ? 9.352 6.820 -1.981 1.00 94.12 96 SER A C 1
ATOM 742 O O . SER A 1 96 ? 10.127 6.883 -2.935 1.00 94.12 96 SER A O 1
ATOM 744 N N . VAL A 1 97 ? 9.299 5.754 -1.176 1.00 93.06 97 VAL A N 1
ATOM 745 C CA . VAL A 1 97 ? 10.210 4.605 -1.305 1.00 93.06 97 VAL A CA 1
ATOM 746 C C . VAL A 1 97 ? 10.061 3.936 -2.673 1.00 93.06 97 VAL A C 1
ATOM 748 O O . VAL A 1 97 ? 11.047 3.609 -3.332 1.00 93.06 97 VAL A O 1
ATOM 751 N N . TYR A 1 98 ? 8.831 3.762 -3.157 1.00 91.50 98 TYR A N 1
ATOM 752 C CA . TYR A 1 98 ? 8.588 3.135 -4.450 1.00 91.50 98 TYR A CA 1
ATOM 753 C C . TYR A 1 98 ? 9.127 3.971 -5.626 1.00 91.50 98 TYR A C 1
ATOM 755 O O . TYR A 1 98 ? 9.633 3.404 -6.596 1.00 91.50 98 TYR A O 1
ATOM 763 N N . LYS A 1 99 ? 9.091 5.310 -5.546 1.00 90.88 99 LYS A N 1
ATOM 764 C CA . LYS A 1 99 ? 9.714 6.198 -6.548 1.00 90.88 99 LYS A CA 1
ATOM 765 C C . LYS A 1 99 ? 11.234 6.046 -6.603 1.00 90.88 99 LYS A C 1
ATOM 767 O O . LYS A 1 99 ? 11.796 6.136 -7.693 1.00 90.88 99 LYS A O 1
ATOM 772 N N . GLU A 1 100 ? 11.879 5.798 -5.468 1.00 89.44 100 GLU A N 1
ATOM 773 C CA . GLU A 1 100 ? 13.326 5.571 -5.392 1.00 89.44 100 GLU A 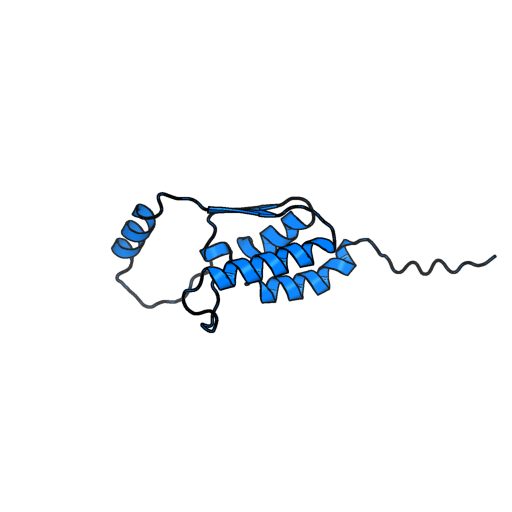CA 1
ATOM 774 C C . GLU A 1 100 ? 13.719 4.174 -5.892 1.00 89.44 100 GLU A C 1
ATOM 776 O O . GLU A 1 100 ? 14.683 4.024 -6.644 1.00 89.44 100 GLU A O 1
ATOM 781 N N . LEU A 1 101 ? 12.937 3.149 -5.537 1.00 84.81 101 LEU A N 1
ATOM 782 C CA . LEU A 1 101 ? 13.199 1.758 -5.921 1.00 84.81 101 LEU A CA 1
ATOM 783 C C . LEU A 1 101 ? 12.796 1.437 -7.367 1.00 84.81 101 LEU A C 1
ATOM 785 O O . LEU A 1 101 ? 13.439 0.619 -8.025 1.00 84.81 101 LEU A O 1
ATOM 789 N N . GLY A 1 102 ? 11.745 2.073 -7.891 1.00 77.44 102 GLY A N 1
ATOM 790 C CA . GLY A 1 102 ? 11.187 1.798 -9.218 1.00 77.44 102 GLY A CA 1
ATOM 791 C C . GLY A 1 102 ? 12.221 1.828 -10.357 1.00 77.44 102 GLY A C 1
ATOM 792 O O . GLY A 1 102 ? 12.251 0.890 -11.162 1.00 77.44 102 GLY A O 1
ATOM 793 N N . PRO A 1 103 ? 13.101 2.846 -10.432 1.00 76.19 103 PRO A N 1
ATOM 794 C CA . PRO A 1 103 ? 14.184 2.903 -11.412 1.00 76.19 103 PRO A CA 1
ATOM 795 C C . PRO A 1 103 ? 15.223 1.782 -11.264 1.00 76.19 103 PRO A C 1
ATOM 797 O O . PRO A 1 103 ? 15.687 1.261 -12.277 1.00 76.19 103 PRO A O 1
ATOM 800 N N . LEU A 1 104 ? 15.561 1.391 -10.029 1.00 70.50 104 LEU A N 1
ATOM 801 C CA . LEU A 1 104 ? 16.541 0.337 -9.731 1.00 70.50 104 LEU A CA 1
ATOM 802 C C . LEU A 1 104 ? 16.020 -1.045 -10.142 1.00 70.50 104 LEU A C 1
ATOM 804 O O . LEU A 1 104 ? 16.740 -1.825 -10.762 1.00 70.50 104 LEU A O 1
ATOM 808 N N . CYS A 1 105 ? 14.751 -1.336 -9.850 1.00 66.62 105 CYS A N 1
ATOM 809 C CA . CYS A 1 105 ? 14.131 -2.618 -10.184 1.00 66.62 105 CYS A CA 1
ATOM 810 C C . CYS A 1 105 ? 13.792 -2.756 -11.676 1.00 66.62 105 CYS A C 1
ATOM 812 O O . CYS A 1 105 ? 13.686 -3.873 -12.175 1.00 66.62 105 CYS A O 1
ATOM 814 N N . SER A 1 106 ? 13.633 -1.648 -12.410 1.00 62.31 106 SER A N 1
ATOM 815 C CA . SER A 1 106 ? 13.211 -1.667 -13.822 1.00 62.31 106 SER A CA 1
ATOM 816 C C . SER A 1 106 ? 14.315 -2.060 -14.814 1.00 62.31 106 SER A C 1
ATOM 818 O O . SER A 1 106 ? 14.148 -1.863 -16.015 1.00 62.31 106 SER A O 1
ATOM 820 N N . GLY A 1 107 ? 15.452 -2.591 -14.352 1.00 56.34 107 GLY A N 1
ATOM 821 C CA . GLY A 1 107 ? 16.488 -3.157 -15.225 1.00 56.34 107 GLY A CA 1
ATOM 822 C C . GLY A 1 107 ? 17.132 -2.164 -16.197 1.00 56.34 107 GLY A C 1
ATOM 823 O O . GLY A 1 107 ? 17.905 -2.571 -17.061 1.00 56.34 107 GLY A O 1
ATOM 824 N N . LYS A 1 108 ? 16.866 -0.856 -16.067 1.00 51.00 108 LYS A N 1
ATOM 825 C CA . LYS A 1 108 ? 17.585 0.174 -16.816 1.00 51.00 108 LYS A CA 1
ATOM 826 C C . LYS A 1 108 ? 18.963 0.347 -16.189 1.00 51.00 108 LYS A C 1
ATOM 828 O O . LYS A 1 108 ? 19.242 1.344 -15.528 1.00 51.00 108 LYS A O 1
ATOM 833 N N . THR A 1 109 ? 19.855 -0.612 -16.430 1.00 45.91 109 THR A N 1
ATOM 834 C CA . THR A 1 109 ? 21.284 -0.310 -16.439 1.00 45.91 109 THR A CA 1
ATOM 835 C C . THR A 1 109 ? 21.453 0.908 -17.338 1.00 45.91 109 THR A C 1
ATOM 837 O O . THR A 1 109 ? 21.002 0.880 -18.486 1.00 45.91 109 THR A O 1
ATOM 840 N N . LYS A 1 110 ? 22.063 1.990 -16.841 1.00 49.16 110 LYS A N 1
ATOM 841 C CA . LYS A 1 110 ? 22.591 3.040 -17.715 1.00 49.16 110 LYS A CA 1
ATOM 842 C C . LYS A 1 110 ? 23.675 2.393 -18.571 1.00 49.16 110 LYS A C 1
ATOM 844 O O . LYS A 1 110 ? 24.852 2.427 -18.230 1.00 49.16 110 LYS A O 1
ATOM 849 N N . GLY A 1 111 ? 23.258 1.744 -19.652 1.00 43.84 111 GLY A N 1
ATOM 850 C CA . GLY A 1 111 ? 24.143 1.259 -20.681 1.00 43.84 111 GLY A CA 1
ATOM 851 C C . GLY A 1 111 ? 24.795 2.480 -21.295 1.00 43.84 111 GLY A C 1
ATOM 852 O O . GLY A 1 111 ? 24.218 3.128 -22.160 1.00 43.84 111 GLY A O 1
ATOM 853 N N . LYS A 1 112 ? 26.018 2.785 -20.867 1.00 48.03 112 LYS A N 1
ATOM 854 C CA . LYS A 1 112 ? 27.002 3.373 -21.767 1.00 48.03 112 LYS A CA 1
ATOM 855 C C . LYS A 1 112 ? 27.335 2.308 -22.820 1.00 48.03 112 LYS A C 1
ATOM 857 O O . LYS A 1 112 ? 28.419 1.746 -22.806 1.00 48.03 112 LYS A O 1
ATOM 862 N N . CYS A 1 113 ? 26.393 1.979 -23.699 1.00 45.03 113 CYS A N 1
ATOM 863 C CA . CYS A 1 113 ? 26.752 1.426 -24.996 1.00 45.03 113 CYS A CA 1
ATOM 864 C C . CYS A 1 113 ? 27.018 2.648 -25.867 1.00 45.03 113 CYS A C 1
ATOM 866 O O . CYS A 1 113 ? 26.114 3.193 -26.496 1.00 45.03 113 CYS A O 1
ATOM 868 N N . GLY A 1 114 ? 28.253 3.149 -25.775 1.00 42.97 114 GLY A N 1
ATOM 869 C CA . GLY A 1 114 ? 28.778 4.057 -26.777 1.00 42.97 114 GLY A CA 1
ATOM 870 C C . GLY A 1 114 ? 28.671 3.344 -28.114 1.00 42.97 114 GLY A C 1
ATOM 871 O O . GLY A 1 114 ? 29.298 2.308 -28.318 1.00 42.97 114 GLY A O 1
ATOM 872 N N . VAL A 1 115 ? 27.811 3.865 -28.977 1.00 46.97 115 VAL A N 1
ATOM 873 C CA . VAL A 1 115 ? 27.774 3.497 -30.383 1.00 46.97 115 VAL A CA 1
ATOM 874 C C . VAL A 1 115 ? 29.078 4.038 -30.965 1.00 46.97 115 VAL A C 1
ATOM 876 O O . VAL A 1 115 ? 29.229 5.247 -31.115 1.00 46.97 115 VAL A O 1
ATOM 879 N N . LEU A 1 116 ? 30.054 3.156 -31.167 1.00 43.41 116 LEU A N 1
ATOM 880 C CA . LEU A 1 116 ? 31.242 3.430 -31.964 1.00 43.41 116 LEU A CA 1
ATOM 881 C C . LEU A 1 116 ? 31.110 2.580 -33.230 1.00 43.41 116 LEU A C 1
ATOM 883 O O . LEU A 1 116 ? 31.475 1.406 -33.236 1.00 43.41 116 LEU A O 1
ATOM 887 N N . PHE A 1 117 ? 30.509 3.175 -34.254 1.00 47.56 117 PHE A N 1
ATOM 888 C CA . PHE A 1 117 ? 30.681 2.824 -35.659 1.00 47.56 117 PHE A CA 1
ATOM 889 C C . PHE A 1 117 ? 30.852 4.134 -36.421 1.00 47.56 117 PHE A C 1
ATOM 891 O O . PHE A 1 117 ? 30.113 5.089 -36.082 1.00 47.56 117 PHE A O 1
#

InterPro domains:
  IPR002641 Patatin-like phospholipase domain [PF01734] (29-85)
  IPR002641 Patatin-like phospholipase domain [PS51635] (29-117)
  IPR016035 Acyl transferase/acyl hydrolase/lysophospholipase [SSF52151] (24-86)

Organism: NCBI:txid206335

Foldseek 3Di:
DDDDDDDDDDDCPVVVVVVVVPPPDAAEAEQEDDQVCSLVVLVVVLVVQCVVDPDSPDPDRAQVLVVHVYQDYDDVSRVLSCVRNVVVDHSVVSSVVCVVCSVVVPPPDVPPPPPDD

Radius of gyration: 18.81 Å; chains: 1; bounding box: 48×28×68 Å

Sequence (117 aa):
MGYRYHRSHQSNLVWDRQVQMAKDRKYILSLDGGGYRGLSCLITLNHVMRLLVDDPDEDPIPAPCEVFDLICGTSTGGLISILLGRLGLDCMTAISVYKELGPLCSGKTKGKCGVLF